Protein AF-A0A2K2CT70-F1 (afdb_monomer)

Solvent-accessible surface area (backbone atoms only — not comparable to full-atom values): 5312 Å² total; per-residue (Å²): 132,60,72,69,58,54,53,53,51,52,53,58,76,45,68,84,56,53,75,66,58,49,52,54,49,51,54,51,47,52,53,50,52,53,50,60,62,48,49,61,55,50,52,52,49,52,55,50,51,52,51,45,47,48,54,42,54,57,55,69,70,54,87,62,87,86,53,52,70,74,53,45,57,49,49,52,53,51,50,52,52,39,46,42,75,62,66,57,80,84,121

pLDDT: mean 86.52, std 9.71, range [41.41, 97.0]

Sequence (91 aa):
MDERMEDLVVAELLRGATPEQRRQMEAQRDECRARQKELPLQVARDRAQMRSLKKYTDLIGVDVSGYTDAQKDQYERQLERLSREVFGKDR

Nearest PDB structures (foldseek):
  6o0i-assembly1_A  TM=5.295E-01  e=5.857E+00  synthetic construct

Organism: Brachypodium distachyon (NCBI:txid15368)

Foldseek 3Di:
DPVVVVVVVLVVVCVPPDPVVVVVVVVVVVVVVVVVVVVVVVVVVVVVLVVLVVVLVVLVPDDCVPPDPVRVVVSVVVNVVSCCVNPVPPD

Mean predicted aligned error: 8.99 Å

Radius of gyration: 25.25 Å; Cα contacts (8 Å, |Δi|>4): 19; chains: 1; bounding box: 48×32×69 Å

Secondary structure (DSSP, 8-state):
--HHHHHHHHHHHTTT--HHHHHHHHHHHHHHHHHHHHHHHHHHHHHHHHHHHHHHHHHHTS--TT--HHHHHHHHHHHHHHHHHHHTT--

Structure (mmCIF, N/CA/C/O backbone):
data_AF-A0A2K2CT70-F1
#
_entry.id   AF-A0A2K2CT70-F1
#
loop_
_atom_site.group_PDB
_atom_site.id
_atom_site.type_symbol
_atom_site.label_atom_id
_atom_site.label_alt_id
_atom_site.label_comp_id
_atom_site.label_asym_id
_atom_site.label_entity_id
_atom_site.label_seq_id
_atom_site.pdbx_PDB_ins_code
_atom_site.Cartn_x
_atom_site.Cartn_y
_atom_site.Cartn_z
_atom_site.occupancy
_atom_site.B_iso_or_equiv
_atom_site.auth_seq_id
_atom_site.auth_comp_id
_atom_site.auth_asym_id
_atom_site.auth_atom_id
_atom_site.pdbx_PDB_model_num
ATOM 1 N N . MET A 1 1 ? 9.839 -15.918 -19.317 1.00 55.22 1 MET A N 1
ATOM 2 C CA . MET A 1 1 ? 10.773 -16.084 -20.445 1.00 55.22 1 MET A CA 1
ATOM 3 C C . MET A 1 1 ? 12.170 -16.116 -19.865 1.00 55.22 1 MET A C 1
ATOM 5 O O . MET A 1 1 ? 12.423 -15.369 -18.931 1.00 55.22 1 MET A O 1
ATOM 9 N N . ASP A 1 2 ? 13.014 -17.030 -20.326 1.00 71.56 2 ASP A N 1
ATOM 10 C CA . ASP A 1 2 ? 14.418 -17.094 -19.909 1.00 71.56 2 ASP A CA 1
ATOM 11 C C . ASP A 1 2 ? 15.160 -15.921 -20.574 1.00 71.56 2 ASP A C 1
ATOM 13 O O . ASP A 1 2 ? 15.009 -15.740 -21.783 1.00 71.56 2 ASP A O 1
ATOM 17 N N . GLU A 1 3 ? 15.917 -15.106 -19.826 1.00 67.25 3 GLU A N 1
ATOM 18 C CA . GLU A 1 3 ? 16.622 -13.926 -20.374 1.00 67.25 3 GLU A CA 1
ATOM 19 C C . GLU A 1 3 ? 17.501 -14.305 -21.578 1.00 67.25 3 GLU A C 1
ATOM 21 O O . GLU A 1 3 ? 17.636 -13.541 -22.531 1.00 67.25 3 GLU A O 1
ATOM 26 N N . ARG A 1 4 ? 18.021 -15.538 -21.584 1.00 75.31 4 ARG A N 1
ATOM 27 C CA . ARG A 1 4 ? 18.804 -16.095 -22.692 1.00 75.31 4 ARG A CA 1
ATOM 28 C C . ARG A 1 4 ? 18.002 -16.255 -23.984 1.00 75.31 4 ARG A C 1
ATOM 30 O O . ARG A 1 4 ? 18.563 -16.101 -25.064 1.00 75.31 4 ARG A O 1
ATOM 37 N N . MET A 1 5 ? 16.709 -16.571 -23.900 1.00 76.06 5 MET A N 1
ATOM 38 C CA . MET A 1 5 ? 15.845 -16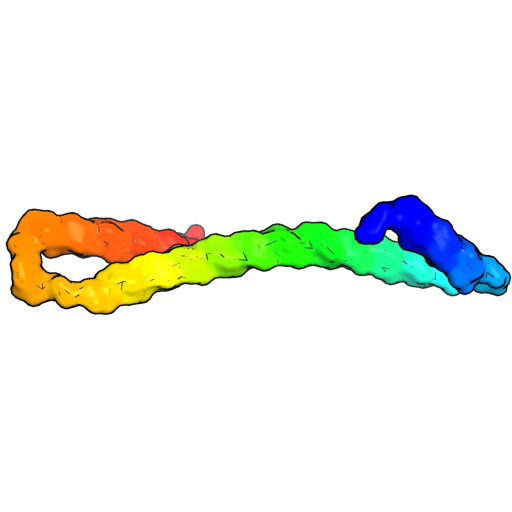.670 -25.081 1.00 76.06 5 MET A CA 1
ATOM 39 C C . MET A 1 5 ? 15.538 -15.292 -25.667 1.00 76.06 5 MET A C 1
ATOM 41 O O . MET A 1 5 ? 15.567 -15.142 -26.885 1.00 76.06 5 MET A O 1
ATOM 45 N N . GLU A 1 6 ? 15.294 -14.282 -24.828 1.00 76.31 6 GLU A N 1
ATOM 46 C CA . GLU A 1 6 ? 15.124 -12.903 -25.304 1.00 76.31 6 GLU A CA 1
ATOM 47 C C . GLU A 1 6 ? 16.395 -12.386 -25.982 1.00 76.31 6 GLU A C 1
ATOM 49 O O . GLU A 1 6 ? 16.309 -11.805 -27.060 1.00 76.31 6 GLU A O 1
ATOM 54 N N . ASP A 1 7 ? 17.572 -12.665 -25.416 1.00 81.56 7 ASP A N 1
ATOM 55 C CA . ASP A 1 7 ? 18.860 -12.274 -26.000 1.00 81.56 7 ASP A CA 1
ATOM 56 C C . ASP A 1 7 ? 19.084 -12.878 -27.389 1.00 81.56 7 ASP A C 1
ATOM 58 O O . ASP A 1 7 ? 19.516 -12.181 -28.308 1.00 81.56 7 ASP A O 1
ATOM 62 N N . LEU A 1 8 ? 18.745 -14.157 -27.563 1.00 82.00 8 LEU A N 1
ATOM 63 C CA . LEU A 1 8 ? 18.865 -14.847 -28.847 1.00 82.00 8 LEU A CA 1
ATOM 64 C C . LEU A 1 8 ? 17.885 -14.299 -29.893 1.00 82.00 8 LEU A C 1
ATOM 66 O O . LEU A 1 8 ? 18.274 -14.088 -31.040 1.00 82.00 8 LEU A O 1
ATOM 70 N N . VAL A 1 9 ? 16.636 -14.023 -29.507 1.00 82.00 9 VAL A N 1
ATOM 71 C CA . VAL A 1 9 ? 15.628 -13.438 -30.409 1.00 82.00 9 VAL A CA 1
ATOM 72 C C . VAL A 1 9 ? 16.030 -12.024 -30.835 1.00 82.00 9 VAL A C 1
ATOM 74 O O . VAL A 1 9 ? 15.959 -11.686 -32.013 1.00 82.00 9 VAL A O 1
ATOM 77 N N . VAL A 1 10 ? 16.506 -11.210 -29.894 1.00 80.56 10 VAL A N 1
ATOM 78 C CA . VAL A 1 10 ? 17.025 -9.854 -30.131 1.00 80.56 10 VAL A CA 1
ATOM 79 C C . VAL A 1 10 ? 18.227 -9.883 -31.078 1.00 80.56 10 VAL A C 1
ATOM 81 O O . VAL A 1 10 ? 18.284 -9.089 -32.018 1.00 80.56 10 VAL A O 1
ATOM 84 N N . ALA A 1 11 ? 19.168 -10.807 -30.870 1.00 82.69 11 ALA A N 1
ATOM 85 C CA . ALA A 1 11 ? 20.340 -10.955 -31.729 1.00 82.69 11 ALA A CA 1
ATOM 86 C C . ALA A 1 11 ? 19.963 -11.344 -33.168 1.00 82.69 11 ALA A C 1
ATOM 88 O O . ALA A 1 11 ? 20.531 -10.798 -34.117 1.00 82.69 11 ALA A O 1
ATOM 89 N N . GLU A 1 12 ? 18.981 -12.235 -33.333 1.00 84.69 12 GLU A N 1
ATOM 90 C CA . GLU A 1 12 ? 18.497 -12.653 -34.651 1.00 84.69 12 GLU A CA 1
ATOM 91 C C . GLU A 1 12 ? 17.713 -11.532 -35.356 1.00 84.69 12 GLU A C 1
ATOM 93 O O . GLU A 1 12 ? 17.900 -11.308 -36.550 1.00 84.69 12 GLU A O 1
ATOM 98 N N . LEU A 1 13 ? 16.914 -10.745 -34.623 1.00 82.06 13 LEU A N 1
ATOM 99 C CA . LEU A 1 13 ? 16.208 -9.570 -35.161 1.00 82.06 13 LEU A CA 1
ATOM 100 C C . LEU A 1 13 ? 17.159 -8.451 -35.620 1.00 82.06 13 LEU A C 1
ATOM 102 O O . LEU A 1 13 ? 16.824 -7.681 -36.517 1.00 82.06 13 LEU A O 1
ATOM 106 N N . LEU A 1 14 ? 18.355 -8.363 -35.032 1.00 84.19 14 LEU A N 1
ATOM 107 C CA . LEU A 1 14 ? 19.395 -7.395 -35.401 1.00 84.19 14 LEU A CA 1
ATOM 108 C C . LEU A 1 14 ? 20.401 -7.943 -36.426 1.00 84.19 14 LEU A C 1
ATOM 110 O O . LEU A 1 14 ? 21.439 -7.313 -36.698 1.00 84.19 14 LEU A O 1
ATOM 114 N N . ARG A 1 15 ? 20.133 -9.116 -37.010 1.00 82.44 15 ARG A N 1
ATOM 115 C CA . ARG A 1 15 ? 20.986 -9.749 -38.018 1.00 82.44 15 ARG A CA 1
ATOM 116 C C . ARG A 1 15 ? 20.914 -8.962 -39.332 1.00 82.44 15 ARG A C 1
ATOM 118 O O . ARG A 1 15 ? 20.040 -9.171 -40.159 1.00 82.44 15 ARG A O 1
ATOM 125 N N . GLY A 1 16 ? 21.844 -8.020 -39.497 1.00 84.69 16 GLY A N 1
ATOM 126 C CA . GLY A 1 16 ? 21.894 -7.078 -40.624 1.00 84.69 16 GLY A CA 1
ATOM 127 C C . GLY A 1 16 ? 21.626 -5.616 -40.247 1.00 84.69 16 GLY A C 1
ATOM 128 O O . GLY A 1 16 ? 21.772 -4.742 -41.094 1.00 84.69 16 GLY A O 1
ATOM 129 N N . ALA A 1 17 ? 21.289 -5.332 -38.985 1.00 84.38 17 ALA A N 1
ATOM 130 C CA . ALA A 1 17 ? 21.118 -3.967 -38.492 1.00 84.38 17 ALA A CA 1
ATOM 131 C C . ALA A 1 17 ? 22.454 -3.209 -38.436 1.00 84.38 17 ALA A C 1
ATOM 133 O O . ALA A 1 17 ? 23.496 -3.789 -38.100 1.00 84.38 17 ALA A O 1
ATOM 134 N N . THR A 1 18 ? 22.414 -1.905 -38.713 1.00 88.25 18 THR A N 1
ATOM 135 C CA . THR A 1 18 ? 23.593 -1.037 -38.625 1.00 88.25 18 THR A CA 1
ATOM 136 C C . THR A 1 18 ? 24.071 -0.902 -37.171 1.00 88.25 18 THR A C 1
ATOM 138 O O . THR A 1 18 ? 23.290 -1.095 -36.233 1.00 88.25 18 THR A O 1
ATOM 141 N N . PRO A 1 19 ? 25.347 -0.548 -36.931 1.00 85.25 19 PRO A N 1
ATOM 142 C CA . PRO A 1 19 ? 25.867 -0.369 -35.574 1.00 85.25 19 PRO A CA 1
ATOM 143 C C . PRO A 1 19 ? 25.074 0.644 -34.733 1.00 85.25 19 PRO A C 1
ATOM 145 O O . PRO A 1 19 ? 24.927 0.459 -33.528 1.00 85.25 19 PRO A O 1
ATOM 148 N N . GLU A 1 20 ? 24.531 1.691 -35.356 1.00 85.25 20 GLU A N 1
ATOM 149 C CA . GLU A 1 20 ? 23.700 2.693 -34.678 1.00 85.25 20 GLU A CA 1
ATOM 150 C C . GLU A 1 20 ? 22.347 2.121 -34.241 1.00 85.25 20 GLU A C 1
ATOM 152 O O . GLU A 1 20 ? 21.935 2.332 -33.103 1.00 85.25 20 GLU A O 1
ATOM 157 N N . GLN A 1 21 ? 21.701 1.323 -35.098 1.00 84.44 21 GLN A N 1
ATOM 158 C CA . GLN A 1 21 ? 20.445 0.641 -34.769 1.00 84.44 21 GLN A CA 1
ATOM 159 C C . GLN A 1 21 ? 20.625 -0.349 -33.612 1.00 84.44 21 GLN A C 1
ATOM 161 O O . GLN A 1 21 ? 19.764 -0.449 -32.739 1.00 84.44 21 GLN A O 1
ATOM 166 N N . ARG A 1 22 ? 21.772 -1.042 -33.562 1.00 84.00 22 ARG A N 1
ATOM 167 C CA . ARG A 1 22 ? 22.119 -1.938 -32.448 1.00 84.00 22 ARG A CA 1
ATOM 168 C C . ARG A 1 22 ? 22.267 -1.175 -31.132 1.00 84.00 22 ARG A C 1
ATOM 170 O O . ARG A 1 22 ? 21.640 -1.554 -30.150 1.00 84.00 22 ARG A O 1
ATOM 177 N N . ARG A 1 23 ? 23.014 -0.063 -31.132 1.00 84.81 23 ARG A N 1
ATOM 178 C CA . ARG A 1 23 ? 23.191 0.788 -29.940 1.00 84.81 23 ARG A CA 1
ATOM 179 C C . ARG A 1 23 ? 21.873 1.374 -29.443 1.00 84.81 23 ARG A C 1
ATOM 181 O O . ARG A 1 23 ? 21.636 1.419 -28.241 1.00 84.81 23 ARG A O 1
ATOM 188 N N . GLN A 1 24 ? 21.010 1.816 -30.357 1.00 86.44 24 GLN A N 1
ATOM 189 C CA . GLN A 1 24 ? 19.700 2.351 -29.992 1.00 86.44 24 GLN A CA 1
ATOM 190 C C . GLN A 1 24 ? 18.821 1.281 -29.336 1.00 86.44 24 GLN A C 1
ATOM 192 O O . GLN A 1 24 ? 18.136 1.565 -28.355 1.00 86.44 24 GLN A O 1
ATOM 197 N N . MET A 1 25 ? 18.855 0.051 -29.851 1.00 84.81 25 MET A N 1
ATOM 198 C CA . MET A 1 25 ? 18.053 -1.042 -29.314 1.00 84.81 25 MET A CA 1
ATOM 199 C C . MET A 1 25 ? 18.590 -1.560 -27.971 1.00 84.81 25 MET A C 1
ATOM 201 O O . MET A 1 25 ? 17.794 -1.819 -27.072 1.00 84.81 25 MET A O 1
ATOM 205 N N . GLU A 1 26 ? 19.912 -1.612 -27.777 1.00 84.94 26 GLU A N 1
ATOM 206 C CA . GLU A 1 26 ? 20.522 -1.872 -26.462 1.00 84.94 26 GLU A CA 1
ATOM 207 C C . GLU A 1 26 ? 20.110 -0.815 -25.429 1.00 84.94 26 GLU A C 1
ATOM 209 O O . GLU 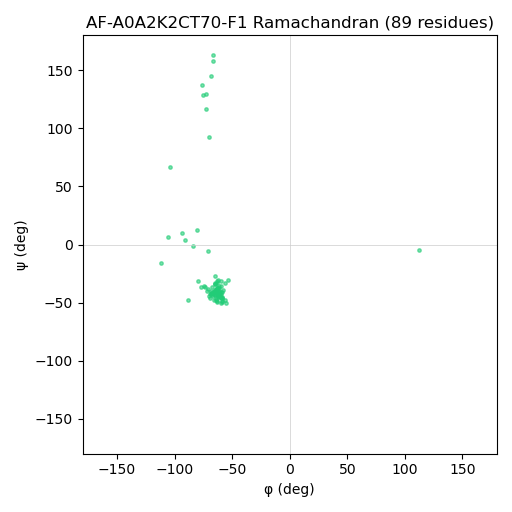A 1 26 ? 19.648 -1.172 -24.347 1.00 84.94 26 GLU A O 1
ATOM 214 N N . ALA A 1 27 ? 20.165 0.473 -2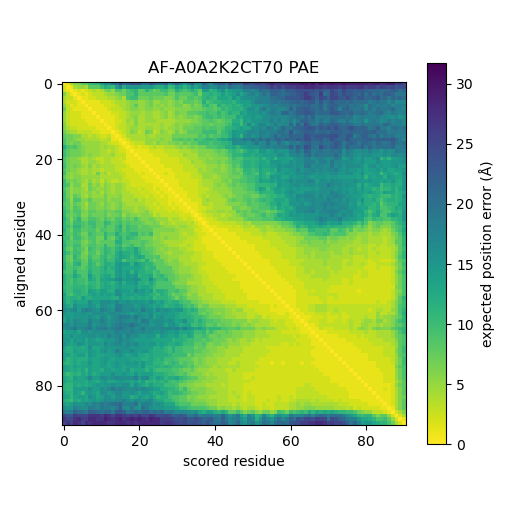5.785 1.00 84.69 27 ALA A N 1
ATOM 215 C CA . ALA A 1 27 ? 19.751 1.555 -24.891 1.00 84.69 27 ALA A CA 1
ATOM 216 C C . ALA A 1 27 ? 18.267 1.452 -24.487 1.00 84.69 27 ALA A C 1
ATOM 218 O O . ALA A 1 27 ? 17.931 1.591 -23.311 1.00 84.69 27 ALA A O 1
ATOM 219 N N . GLN A 1 28 ? 17.378 1.149 -25.440 1.00 84.56 28 GLN A N 1
ATOM 220 C CA . GLN A 1 28 ? 15.957 0.912 -25.152 1.00 84.56 28 GLN A CA 1
ATOM 221 C C . GLN A 1 28 ? 15.750 -0.309 -24.256 1.00 84.56 28 GLN A C 1
ATOM 223 O O . GLN A 1 28 ? 14.893 -0.304 -23.372 1.00 84.56 28 GLN A O 1
ATOM 228 N N . ARG A 1 29 ? 16.538 -1.365 -24.464 1.00 83.88 29 ARG A N 1
ATOM 229 C CA . ARG A 1 29 ? 16.444 -2.597 -23.685 1.00 83.88 29 ARG A CA 1
ATOM 230 C C . ARG A 1 29 ? 16.890 -2.394 -22.243 1.00 83.88 29 ARG A C 1
ATOM 232 O O . ARG A 1 29 ? 1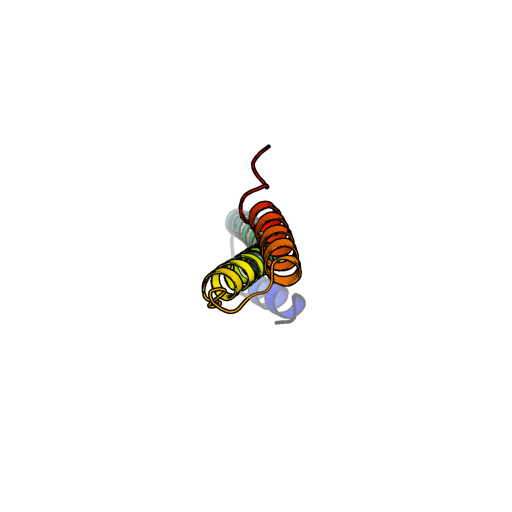6.226 -2.897 -21.337 1.00 83.88 29 ARG A O 1
ATOM 239 N N . ASP A 1 30 ? 17.964 -1.645 -22.026 1.00 83.75 30 ASP A N 1
ATOM 240 C CA . ASP A 1 30 ? 18.439 -1.296 -20.687 1.00 83.75 30 ASP A CA 1
ATOM 241 C C . ASP A 1 30 ? 17.424 -0.420 -19.948 1.00 83.75 30 ASP A C 1
ATOM 243 O O . ASP A 1 30 ? 17.116 -0.678 -18.781 1.00 83.75 30 ASP A O 1
ATOM 247 N N . GLU A 1 31 ? 16.809 0.540 -20.643 1.00 84.50 31 GLU A N 1
ATOM 248 C CA . GLU A 1 31 ? 15.723 1.349 -20.088 1.00 84.50 31 GLU A CA 1
ATOM 249 C C . GLU A 1 31 ? 14.497 0.489 -19.726 1.00 84.50 31 GLU A C 1
ATOM 251 O O . GLU A 1 31 ? 13.941 0.607 -18.629 1.00 84.50 31 GLU A O 1
ATOM 256 N N . CYS A 1 32 ? 14.100 -0.438 -20.602 1.00 83.44 32 CYS A N 1
ATOM 257 C CA . CYS A 1 32 ? 13.025 -1.388 -20.325 1.00 83.44 32 CYS A CA 1
ATOM 258 C C . CYS A 1 32 ? 13.350 -2.301 -19.135 1.00 83.44 32 CYS A C 1
ATOM 260 O O . CYS A 1 32 ? 12.480 -2.512 -18.289 1.00 83.44 32 CYS A O 1
ATOM 262 N N . ARG A 1 33 ? 14.582 -2.816 -19.025 1.00 82.31 33 ARG A N 1
ATOM 263 C CA . ARG A 1 33 ? 15.013 -3.655 -17.892 1.00 82.31 33 ARG A CA 1
ATOM 264 C C . ARG A 1 33 ? 15.014 -2.878 -16.579 1.00 82.31 33 ARG A C 1
ATOM 266 O O . ARG A 1 33 ? 14.606 -3.430 -15.556 1.00 82.31 33 ARG A O 1
ATOM 273 N N . ALA A 1 34 ? 15.435 -1.614 -16.590 1.00 80.31 34 ALA A N 1
ATOM 274 C CA . ALA A 1 34 ? 15.369 -0.753 -15.412 1.00 80.31 34 ALA A CA 1
ATOM 275 C C . ALA A 1 34 ? 13.914 -0.593 -14.936 1.00 80.31 34 ALA A C 1
ATOM 277 O O . ALA A 1 34 ? 13.594 -0.924 -13.792 1.00 80.31 34 ALA A O 1
ATOM 278 N N . ARG A 1 35 ? 13.000 -0.238 -15.849 1.00 78.06 35 ARG A N 1
ATOM 279 C CA . ARG A 1 35 ? 11.564 -0.095 -15.544 1.00 78.06 35 ARG A CA 1
ATOM 280 C C . ARG A 1 35 ? 10.913 -1.410 -15.099 1.00 78.06 35 ARG A C 1
ATOM 282 O O . ARG A 1 35 ? 10.087 -1.414 -14.187 1.00 78.06 35 ARG A O 1
ATOM 289 N N . GLN A 1 36 ? 11.298 -2.541 -15.695 1.00 81.44 36 GLN A N 1
ATOM 290 C CA . GLN A 1 36 ? 10.802 -3.868 -15.307 1.00 81.44 36 GLN A CA 1
ATOM 291 C C . GLN A 1 36 ? 11.165 -4.248 -13.868 1.00 81.44 36 GLN A C 1
ATOM 293 O O . GLN A 1 36 ? 10.407 -4.979 -13.237 1.00 81.44 36 GLN A O 1
ATOM 298 N N . LYS A 1 37 ? 12.292 -3.767 -13.333 1.00 79.00 37 LYS A N 1
ATOM 299 C CA . LYS A 1 37 ? 12.687 -4.027 -11.938 1.00 79.00 37 LYS A CA 1
ATOM 300 C C . LYS A 1 37 ? 11.964 -3.121 -10.944 1.00 79.00 37 LYS A C 1
ATOM 302 O O . LYS A 1 37 ? 11.685 -3.539 -9.822 1.00 79.00 37 LYS A O 1
ATOM 307 N N . GLU A 1 38 ? 11.632 -1.902 -11.352 1.00 83.75 38 GLU A N 1
ATOM 308 C CA . GLU A 1 38 ? 10.939 -0.927 -10.506 1.00 83.75 38 GLU A CA 1
ATOM 309 C C . GLU A 1 38 ? 9.442 -1.227 -10.366 1.00 83.75 38 GLU A C 1
ATOM 311 O O . GLU A 1 38 ? 8.881 -1.082 -9.278 1.00 83.75 38 GLU A O 1
ATOM 316 N N . LEU A 1 39 ? 8.803 -1.722 -11.430 1.00 86.44 39 LEU A N 1
ATOM 317 C CA . LEU A 1 39 ? 7.371 -2.033 -11.454 1.00 86.44 39 LEU A CA 1
ATOM 318 C C . LEU A 1 39 ? 6.927 -3.003 -10.337 1.00 86.44 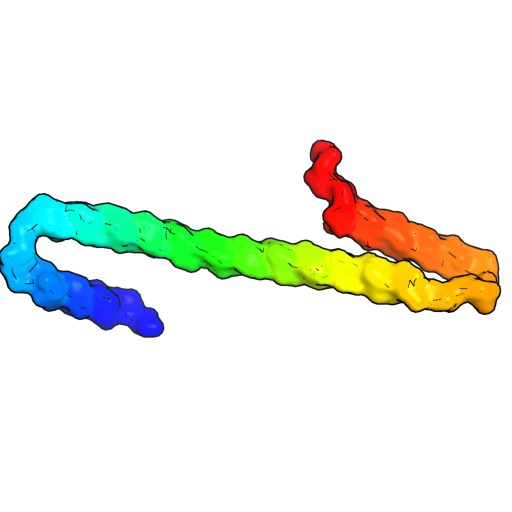39 LEU A C 1
ATOM 320 O O . LEU A 1 39 ? 5.985 -2.671 -9.618 1.00 86.44 39 LEU A O 1
ATOM 324 N N . PRO A 1 40 ? 7.576 -4.163 -10.106 1.00 87.88 40 PRO A N 1
ATOM 325 C CA . PRO A 1 40 ? 7.210 -5.066 -9.015 1.00 87.88 40 PRO A CA 1
ATOM 326 C C . PRO A 1 40 ? 7.359 -4.434 -7.631 1.00 87.88 40 PRO A C 1
ATOM 328 O O . PRO A 1 40 ? 6.532 -4.682 -6.754 1.00 87.88 40 PRO A O 1
ATOM 331 N N . LEU A 1 41 ? 8.395 -3.612 -7.432 1.00 88.00 41 LEU A N 1
ATOM 332 C CA . LEU A 1 41 ? 8.619 -2.906 -6.172 1.00 88.00 41 LEU A CA 1
ATOM 333 C C . LEU A 1 41 ? 7.523 -1.866 -5.933 1.00 88.00 41 LEU A C 1
ATOM 335 O O . LEU A 1 41 ? 6.992 -1.788 -4.824 1.00 88.00 41 LEU A O 1
ATOM 339 N N . GLN A 1 42 ? 7.144 -1.118 -6.970 1.00 88.75 42 GLN A N 1
ATOM 340 C CA . GLN A 1 42 ? 6.045 -0.162 -6.904 1.00 88.75 42 GLN A CA 1
ATOM 341 C C . GLN A 1 42 ? 4.716 -0.871 -6.623 1.00 88.75 42 GLN A C 1
ATOM 343 O O . GLN A 1 42 ? 4.044 -0.547 -5.650 1.00 88.75 42 GLN A O 1
ATOM 348 N N . VAL A 1 43 ? 4.395 -1.930 -7.370 1.00 92.31 43 VAL A N 1
ATOM 349 C CA . VAL A 1 43 ? 3.184 -2.737 -7.151 1.00 92.31 43 VAL A CA 1
ATOM 350 C C . VAL A 1 43 ? 3.148 -3.324 -5.736 1.00 92.31 43 VAL A C 1
ATOM 352 O O . VAL A 1 43 ? 2.088 -3.376 -5.110 1.00 92.31 43 VAL A O 1
ATOM 355 N N . ALA A 1 44 ? 4.285 -3.771 -5.198 1.00 92.12 44 ALA A N 1
ATOM 356 C CA . ALA A 1 44 ? 4.362 -4.266 -3.827 1.00 92.12 44 ALA A CA 1
ATOM 357 C C . ALA A 1 44 ? 4.077 -3.159 -2.798 1.00 92.12 44 ALA A C 1
ATOM 359 O O . ALA A 1 44 ? 3.341 -3.407 -1.837 1.00 92.12 44 ALA A O 1
ATOM 360 N N . ARG A 1 45 ? 4.611 -1.948 -3.013 1.00 89.75 45 ARG A N 1
ATOM 361 C CA . ARG A 1 45 ? 4.343 -0.764 -2.179 1.00 89.75 45 ARG A CA 1
ATOM 362 C C . ARG A 1 45 ? 2.869 -0.367 -2.233 1.00 89.75 45 ARG A C 1
ATOM 364 O O . ARG A 1 45 ? 2.251 -0.256 -1.175 1.00 89.75 45 ARG A O 1
ATOM 371 N N . ASP A 1 46 ? 2.291 -0.277 -3.425 1.00 90.62 46 ASP A N 1
ATOM 372 C CA . ASP A 1 46 ? 0.886 0.091 -3.627 1.00 90.62 46 ASP A CA 1
ATOM 373 C C . ASP A 1 46 ? -0.048 -0.935 -2.967 1.00 90.62 46 ASP A C 1
ATOM 375 O O . ASP A 1 46 ? -0.972 -0.587 -2.232 1.00 90.62 46 ASP A O 1
ATOM 379 N N . ARG A 1 47 ? 0.238 -2.236 -3.128 1.00 93.69 47 ARG A N 1
ATOM 380 C CA . ARG A 1 47 ? -0.513 -3.310 -2.452 1.00 93.69 47 ARG A CA 1
ATOM 381 C C . ARG A 1 47 ? -0.383 -3.259 -0.933 1.00 93.69 47 ARG A C 1
ATOM 383 O O . ARG A 1 47 ? -1.300 -3.688 -0.232 1.00 93.69 47 ARG A O 1
ATOM 390 N N . ALA A 1 48 ? 0.760 -2.834 -0.402 1.00 90.69 48 ALA A N 1
ATOM 391 C CA . ALA A 1 48 ? 0.927 -2.654 1.036 1.00 90.69 48 ALA A CA 1
ATOM 392 C C . ALA A 1 48 ? 0.090 -1.467 1.532 1.00 90.69 48 ALA A C 1
ATOM 394 O O . ALA A 1 48 ? -0.664 -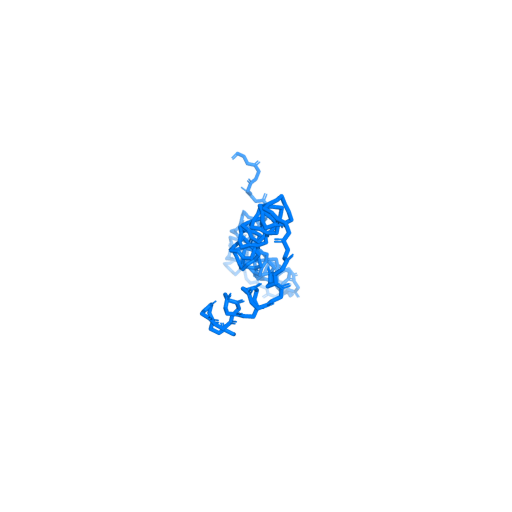1.626 2.490 1.00 90.69 48 ALA A O 1
ATOM 395 N N . GLN A 1 49 ? 0.138 -0.330 0.831 1.00 90.25 49 GLN A N 1
ATOM 396 C CA . GLN A 1 49 ? -0.681 0.846 1.139 1.00 90.25 49 GLN A CA 1
ATOM 397 C C . GLN A 1 49 ? -2.177 0.530 1.082 1.00 90.25 49 GLN A C 1
ATOM 399 O O . GLN A 1 49 ? -2.909 0.837 2.021 1.00 90.25 49 GLN A O 1
ATOM 404 N N . MET A 1 50 ? -2.628 -0.167 0.039 1.00 93.56 50 MET A N 1
ATOM 405 C CA . MET A 1 50 ? -4.035 -0.528 -0.112 1.00 93.56 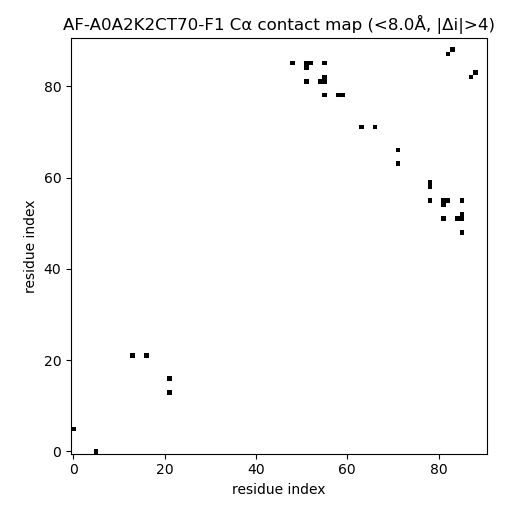50 MET A CA 1
ATOM 406 C C . MET A 1 50 ? -4.513 -1.496 0.978 1.00 93.56 50 MET A C 1
ATOM 408 O O . MET A 1 50 ? -5.651 -1.405 1.433 1.00 93.56 50 MET A O 1
ATOM 412 N N . ARG A 1 51 ? -3.637 -2.388 1.462 1.00 92.62 51 ARG A N 1
ATOM 413 C CA . ARG A 1 51 ? -3.934 -3.247 2.619 1.00 92.62 51 ARG A CA 1
ATOM 414 C C . ARG A 1 51 ? -4.082 -2.452 3.913 1.00 92.62 51 ARG A C 1
ATOM 416 O O . ARG A 1 51 ? -4.973 -2.769 4.697 1.00 92.62 51 ARG A O 1
ATOM 423 N N . SER A 1 52 ? -3.244 -1.444 4.143 1.00 91.25 52 SER A N 1
ATOM 424 C CA . SER A 1 52 ? -3.376 -0.562 5.310 1.00 91.25 52 SER A CA 1
ATOM 425 C C . SER A 1 52 ? -4.651 0.279 5.242 1.00 91.25 52 SER A C 1
ATOM 427 O O . SER A 1 52 ? -5.396 0.317 6.219 1.00 91.25 52 SER A O 1
ATOM 429 N N . LEU A 1 53 ? -4.960 0.856 4.075 1.00 93.25 53 LEU A N 1
ATOM 430 C CA . LEU A 1 53 ? -6.215 1.576 3.832 1.00 93.25 53 LEU A CA 1
ATOM 431 C C . LEU A 1 53 ? -7.429 0.693 4.108 1.00 93.25 53 LEU A C 1
ATOM 433 O O . LEU A 1 53 ? -8.316 1.097 4.852 1.00 93.25 53 LEU A O 1
ATOM 437 N N . LYS A 1 54 ? -7.430 -0.538 3.584 1.00 95.06 54 LYS A N 1
ATOM 438 C CA . LYS A 1 54 ? -8.518 -1.487 3.818 1.00 95.06 54 LYS A CA 1
ATOM 439 C C . LYS A 1 54 ? -8.724 -1.777 5.307 1.00 95.06 54 LYS A C 1
ATOM 441 O O . LYS A 1 54 ? -9.853 -1.742 5.775 1.00 95.06 54 LYS A O 1
ATOM 446 N N . LYS A 1 55 ? -7.653 -2.026 6.067 1.00 94.88 55 LYS A N 1
ATOM 447 C CA . LYS A 1 55 ? -7.756 -2.250 7.521 1.00 94.88 55 LYS A CA 1
ATOM 448 C C . LYS A 1 55 ? -8.363 -1.051 8.247 1.00 94.88 55 LYS A C 1
ATOM 450 O O . LYS A 1 55 ? -9.162 -1.239 9.156 1.00 94.88 55 LYS A O 1
ATOM 455 N N . TYR A 1 56 ? -7.977 0.162 7.857 1.00 93.94 56 TYR A N 1
ATOM 456 C CA . TYR A 1 56 ? -8.509 1.393 8.435 1.00 93.94 56 TYR A CA 1
ATOM 457 C C . TYR A 1 56 ? -10.000 1.573 8.122 1.00 93.94 56 TYR A C 1
ATOM 459 O O . TYR A 1 56 ? -10.791 1.807 9.032 1.00 93.94 56 TYR A O 1
ATOM 467 N N . THR A 1 57 ? -10.403 1.395 6.861 1.00 94.12 57 THR A N 1
ATOM 468 C CA . THR A 1 57 ? -11.816 1.498 6.464 1.00 94.12 57 THR A CA 1
ATOM 469 C C . THR A 1 57 ? -12.673 0.406 7.093 1.00 94.12 57 THR A C 1
ATOM 471 O O . THR A 1 57 ? -13.783 0.689 7.532 1.00 94.12 57 THR A O 1
ATOM 474 N N . ASP A 1 58 ? -12.153 -0.824 7.177 1.00 95.38 58 ASP A N 1
ATOM 475 C CA . ASP A 1 58 ? -12.848 -1.942 7.818 1.00 95.38 58 ASP A CA 1
ATOM 476 C C . ASP A 1 58 ? -13.066 -1.648 9.317 1.00 95.38 58 ASP A C 1
ATOM 478 O O . ASP A 1 58 ? -14.134 -1.949 9.842 1.00 95.38 58 ASP A O 1
ATOM 482 N N . LEU A 1 59 ? -12.098 -1.009 9.993 1.00 93.62 59 LEU A N 1
ATOM 483 C CA . LEU A 1 59 ? -12.229 -0.617 11.400 1.00 93.62 59 LEU A CA 1
ATOM 484 C C . LEU A 1 59 ? -13.272 0.493 11.606 1.00 93.62 59 LEU A C 1
ATOM 486 O O . LEU A 1 59 ? -14.073 0.390 12.526 1.00 93.62 59 LEU A O 1
ATOM 490 N N . ILE A 1 60 ? -13.302 1.519 10.749 1.00 93.25 60 ILE A N 1
ATOM 491 C CA . ILE A 1 60 ? -14.302 2.606 10.833 1.00 93.25 60 ILE A CA 1
ATOM 492 C C . ILE A 1 60 ? -15.727 2.094 10.617 1.00 93.25 60 ILE A C 1
ATOM 494 O O . ILE A 1 60 ? -16.671 2.646 11.174 1.00 93.25 60 ILE A O 1
ATOM 498 N N . GLY A 1 61 ? -15.894 1.048 9.806 1.00 91.38 61 GLY A N 1
ATOM 499 C CA . GLY A 1 61 ? -17.199 0.441 9.550 1.00 91.38 61 GLY A CA 1
ATOM 500 C C . GLY A 1 61 ? -17.782 -0.339 10.733 1.00 91.38 61 GLY A C 1
ATOM 501 O O . 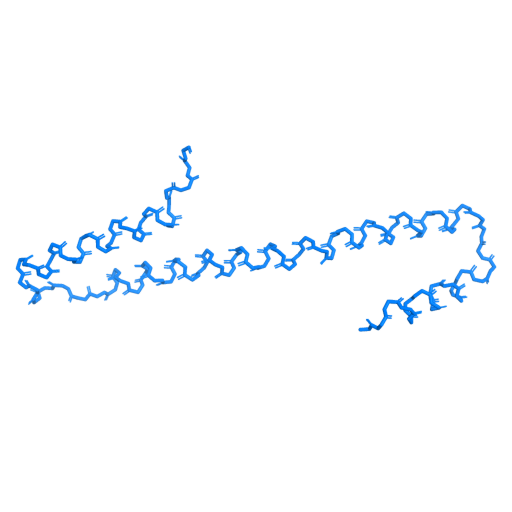GLY A 1 61 ? -18.912 -0.813 10.634 1.00 91.38 61 GLY A O 1
ATOM 502 N N . VAL A 1 62 ? -17.036 -0.508 11.828 1.00 93.81 62 VAL A N 1
ATOM 503 C CA . VAL A 1 62 ? -17.504 -1.224 13.018 1.00 93.81 62 VAL A CA 1
ATOM 504 C C . VAL A 1 62 ? -18.481 -0.357 13.810 1.00 93.81 62 VAL A C 1
ATOM 506 O O . VAL A 1 62 ? -18.171 0.774 14.177 1.00 93.81 62 VAL A O 1
ATOM 509 N N . ASP A 1 63 ? -19.651 -0.910 14.131 1.00 93.81 63 ASP A N 1
ATOM 510 C CA . ASP A 1 63 ? -20.571 -0.289 15.084 1.00 93.81 63 ASP A CA 1
ATOM 511 C C . ASP A 1 63 ? -20.028 -0.425 16.516 1.00 93.81 63 ASP A C 1
ATOM 513 O O . ASP A 1 63 ? -19.871 -1.528 17.043 1.00 93.81 63 ASP A O 1
ATOM 517 N N . VAL A 1 64 ? -19.742 0.716 17.142 1.00 92.75 64 VAL A N 1
ATOM 518 C CA . VAL A 1 64 ? -19.177 0.818 18.497 1.00 92.75 64 VAL A CA 1
ATOM 519 C C . VAL A 1 64 ? -20.205 1.261 19.543 1.00 92.75 64 VAL A C 1
ATOM 521 O O . VAL A 1 64 ? -19.849 1.509 20.697 1.00 92.75 64 VAL A O 1
ATOM 524 N N . SER A 1 65 ? -21.486 1.366 19.174 1.00 92.44 65 SER A N 1
ATOM 525 C CA . SER A 1 65 ? -22.554 1.837 20.067 1.00 92.44 65 SER A CA 1
ATOM 526 C C . SER A 1 65 ? -22.713 0.976 21.329 1.00 92.44 65 SER A C 1
ATOM 528 O O . SER A 1 65 ? -23.017 1.502 22.399 1.00 92.44 65 SER A O 1
ATOM 530 N N . GLY A 1 66 ? -22.435 -0.328 21.231 1.00 94.94 66 GLY A N 1
ATOM 531 C CA . GLY A 1 66 ? -22.491 -1.281 22.344 1.00 94.94 66 GLY A CA 1
ATOM 532 C C . GLY A 1 66 ? -21.182 -1.469 23.119 1.00 94.94 66 GLY A C 1
ATOM 533 O O . GLY A 1 66 ? -21.116 -2.343 23.981 1.00 94.94 66 GLY A O 1
ATOM 534 N N . TYR A 1 67 ? -20.124 -0.716 22.807 1.00 96.62 67 TYR A N 1
ATOM 535 C CA . TYR A 1 67 ? -18.824 -0.910 23.449 1.00 96.62 67 TYR A CA 1
ATOM 536 C C . TYR A 1 67 ? -18.802 -0.343 24.869 1.00 96.62 67 TYR A C 1
ATOM 538 O O . TYR A 1 67 ? -19.250 0.775 25.130 1.00 96.62 67 TYR A O 1
ATOM 546 N N . THR A 1 68 ? -18.199 -1.108 25.775 1.00 97.00 68 THR A N 1
ATOM 547 C CA . THR A 1 68 ? -17.757 -0.623 27.089 1.00 97.00 68 THR A CA 1
ATOM 548 C C . THR A 1 68 ? -16.622 0.392 26.939 1.00 97.00 68 THR A C 1
ATOM 550 O O . THR A 1 68 ? -15.950 0.426 25.907 1.00 97.00 68 THR A O 1
ATOM 553 N N . ASP A 1 69 ? -16.346 1.180 27.977 1.00 96.31 69 ASP A N 1
ATOM 554 C CA . ASP A 1 69 ? -15.287 2.199 27.928 1.00 96.31 69 ASP A CA 1
ATOM 555 C C . ASP A 1 69 ? -13.908 1.591 27.628 1.00 96.31 69 ASP A C 1
ATOM 557 O O . ASP A 1 69 ? -13.185 2.078 26.765 1.00 96.31 69 ASP A O 1
ATOM 561 N N . ALA A 1 70 ? -13.589 0.433 28.216 1.00 96.44 70 ALA A N 1
ATOM 562 C CA . ALA A 1 70 ? -12.346 -0.282 27.917 1.00 96.44 70 ALA A CA 1
ATOM 563 C C . ALA A 1 70 ? -12.244 -0.717 26.439 1.00 96.44 70 ALA A C 1
ATOM 565 O O . ALA A 1 70 ? -11.158 -0.708 25.854 1.00 96.44 70 ALA A O 1
ATOM 566 N N . GLN A 1 71 ? -13.369 -1.091 25.821 1.00 95.31 71 GLN A N 1
ATOM 567 C CA . GLN A 1 71 ? -13.424 -1.457 24.403 1.00 95.31 71 GLN A CA 1
ATOM 568 C C . GLN A 1 71 ? -13.327 -0.228 23.494 1.00 95.31 71 GLN A C 1
ATOM 570 O O . GLN A 1 71 ? -12.675 -0.307 22.452 1.00 95.31 71 GLN A O 1
ATOM 575 N N . LYS A 1 72 ? -13.913 0.908 23.892 1.00 95.31 72 LYS A N 1
ATOM 576 C CA . LYS A 1 72 ? -13.764 2.191 23.189 1.00 95.31 72 LYS A CA 1
ATOM 577 C C . LYS A 1 72 ? -12.317 2.673 23.222 1.00 95.31 72 LYS A C 1
ATOM 579 O O . LYS A 1 72 ? -11.756 2.929 22.163 1.00 95.31 72 LYS A O 1
ATOM 584 N N . ASP A 1 73 ? -11.663 2.639 24.379 1.00 96.62 73 ASP A N 1
ATOM 585 C CA . ASP A 1 73 ? -10.243 2.992 24.510 1.00 96.62 73 ASP A CA 1
ATOM 586 C C . ASP A 1 73 ? -9.335 2.101 23.652 1.00 96.62 73 ASP A C 1
ATOM 588 O O . ASP A 1 73 ? -8.291 2.522 23.144 1.00 96.62 73 ASP A O 1
ATOM 592 N N . GLN A 1 74 ? -9.674 0.816 23.523 1.00 96.06 74 GLN A N 1
ATOM 593 C CA . GLN A 1 74 ? -8.942 -0.090 22.643 1.00 96.06 74 GLN A CA 1
ATOM 594 C C . GLN A 1 74 ? -9.195 0.239 21.167 1.00 96.06 74 GLN A C 1
ATOM 596 O O . GLN A 1 74 ? -8.246 0.257 20.379 1.00 96.06 74 GLN A O 1
ATOM 601 N N . TYR A 1 75 ? -10.449 0.498 20.799 1.00 95.12 75 TYR A N 1
ATOM 602 C CA . TYR A 1 75 ? -10.846 0.892 19.452 1.00 95.12 75 TYR A CA 1
ATOM 603 C C . TYR A 1 75 ? -10.138 2.179 19.015 1.00 95.12 75 TYR A C 1
ATOM 605 O O . TYR A 1 75 ? -9.511 2.199 17.958 1.00 95.12 75 TYR A O 1
ATOM 613 N N . GLU A 1 76 ? -10.137 3.212 19.856 1.00 94.94 76 GLU A N 1
ATOM 614 C CA . GLU A 1 76 ? -9.482 4.492 19.579 1.00 94.94 76 GLU A CA 1
ATOM 615 C C . GLU A 1 76 ? -7.971 4.332 19.388 1.00 94.94 76 GLU A C 1
ATOM 617 O O . GLU A 1 76 ? -7.417 4.831 18.408 1.00 94.94 76 GLU A O 1
ATOM 622 N N . ARG A 1 77 ? -7.299 3.546 20.241 1.00 95.50 77 ARG A N 1
ATOM 623 C CA . ARG A 1 77 ? -5.866 3.235 20.077 1.00 95.50 77 ARG A CA 1
ATOM 624 C C . ARG A 1 77 ? -5.569 2.501 18.770 1.00 95.50 77 ARG A C 1
ATOM 626 O O . ARG A 1 77 ? -4.555 2.764 18.119 1.00 95.50 77 ARG A O 1
ATOM 633 N N . GLN A 1 78 ? -6.431 1.565 18.374 1.00 94.81 78 GLN A N 1
ATOM 634 C CA . GLN A 1 78 ? -6.284 0.858 17.101 1.00 94.81 78 GLN A CA 1
ATOM 635 C C . GLN A 1 78 ? -6.522 1.786 15.906 1.00 94.81 78 GLN A C 1
ATOM 637 O O . GLN A 1 78 ? -5.771 1.710 14.928 1.00 94.81 78 GLN A O 1
ATOM 642 N N . LEU A 1 79 ? -7.514 2.672 16.005 1.00 94.31 79 LEU A N 1
ATOM 643 C CA . LEU A 1 79 ? -7.844 3.657 14.984 1.00 94.31 79 LEU A CA 1
ATOM 644 C C . LEU A 1 79 ? -6.712 4.673 14.808 1.00 94.31 79 LEU A C 1
ATOM 646 O O . LEU A 1 79 ? -6.309 4.943 13.679 1.00 94.31 79 LEU A O 1
ATOM 650 N N . GLU A 1 80 ? -6.136 5.169 15.904 1.00 93.88 80 GLU A N 1
ATOM 651 C CA . GLU A 1 80 ? -4.990 6.077 15.877 1.00 93.88 80 GLU A CA 1
ATOM 652 C C . GLU A 1 80 ? -3.762 5.413 15.243 1.00 93.88 80 GLU A C 1
ATOM 654 O O . GLU A 1 80 ? -3.114 5.997 14.371 1.00 93.88 80 GLU A O 1
ATOM 659 N N . ARG A 1 81 ? -3.459 4.164 15.621 1.00 92.94 81 ARG A N 1
ATOM 660 C CA . ARG A 1 81 ? -2.345 3.412 15.030 1.00 92.94 81 ARG A CA 1
ATOM 661 C C . ARG A 1 81 ? -2.510 3.258 13.517 1.00 92.94 81 ARG A C 1
ATOM 663 O O . ARG A 1 81 ? -1.578 3.554 12.775 1.00 92.94 81 ARG A O 1
ATOM 670 N N . LEU A 1 82 ? -3.684 2.816 13.059 1.00 92.12 82 LEU A N 1
ATOM 671 C CA . LEU A 1 82 ? -3.952 2.628 11.629 1.00 92.12 82 LEU A CA 1
ATOM 672 C C . LEU A 1 82 ? -3.986 3.960 10.872 1.00 92.12 82 LEU A C 1
ATOM 674 O O . LEU A 1 82 ? -3.476 4.033 9.758 1.00 92.12 82 LEU A O 1
ATOM 678 N N . SER A 1 83 ? -4.506 5.023 11.489 1.00 91.00 83 SER A N 1
ATOM 679 C CA . SER A 1 83 ? -4.457 6.378 10.936 1.00 91.00 83 SER A CA 1
ATOM 680 C C . SER A 1 83 ? -3.013 6.826 10.692 1.00 91.00 83 SER A C 1
ATOM 682 O O . SER A 1 83 ? -2.685 7.287 9.602 1.00 91.00 83 SER A O 1
ATOM 684 N N . ARG A 1 84 ? -2.102 6.596 11.647 1.00 90.75 84 ARG A N 1
ATOM 685 C CA . ARG A 1 84 ? -0.670 6.892 11.464 1.00 90.75 84 ARG A CA 1
ATOM 686 C C . ARG A 1 84 ? -0.021 6.022 10.384 1.00 90.75 84 ARG A C 1
ATOM 688 O O . ARG A 1 84 ? 0.789 6.528 9.617 1.00 90.75 84 ARG A O 1
ATOM 695 N N . GLU A 1 85 ? -0.375 4.741 10.287 1.00 88.06 85 GLU A N 1
ATOM 696 C CA . GLU A 1 85 ? 0.143 3.853 9.232 1.00 88.06 85 GLU A CA 1
ATOM 697 C C . GLU A 1 85 ? -0.296 4.281 7.820 1.00 88.06 85 GLU A C 1
ATOM 699 O O . GLU A 1 85 ? 0.460 4.098 6.862 1.00 88.06 85 GLU A O 1
ATOM 704 N N . VAL A 1 86 ? -1.507 4.833 7.689 1.00 88.19 86 VAL A N 1
ATOM 705 C CA . VAL A 1 86 ? -2.101 5.244 6.408 1.00 88.19 86 VAL A CA 1
ATOM 706 C C . VAL A 1 86 ? -1.722 6.679 6.029 1.00 88.19 86 VAL A C 1
ATOM 708 O O . VAL A 1 86 ? -1.315 6.913 4.894 1.00 88.19 86 VAL A O 1
ATOM 711 N N . PHE A 1 87 ? -1.837 7.623 6.964 1.00 87.38 87 PHE A N 1
ATOM 712 C CA . PHE A 1 87 ? -1.719 9.066 6.719 1.00 87.38 87 PHE A CA 1
ATOM 713 C C . PHE A 1 87 ? -0.467 9.702 7.339 1.00 87.38 87 PHE A C 1
ATOM 715 O O . PHE A 1 87 ? -0.093 10.809 6.978 1.00 87.38 87 PHE A O 1
ATOM 722 N N . GLY A 1 88 ? 0.209 9.027 8.270 1.00 77.81 88 GLY A N 1
ATOM 723 C CA . GLY A 1 88 ? 1.335 9.587 9.028 1.00 77.81 88 GLY A CA 1
ATOM 724 C C . GLY A 1 88 ? 2.682 9.589 8.300 1.00 77.81 88 GLY A C 1
ATOM 725 O O . GLY A 1 88 ? 3.704 9.786 8.950 1.00 77.81 88 GLY A O 1
ATOM 726 N N . LYS A 1 89 ? 2.712 9.338 6.984 1.00 62.28 89 LYS A N 1
ATOM 727 C CA . LYS A 1 89 ? 3.955 9.302 6.193 1.00 62.28 89 LYS A CA 1
ATOM 728 C C . LYS A 1 89 ? 4.455 10.672 5.711 1.00 62.28 89 LYS A C 1
ATOM 730 O O . LYS A 1 89 ? 5.536 10.709 5.135 1.00 62.28 89 LYS A O 1
ATOM 735 N N . ASP A 1 90 ? 3.746 11.763 6.003 1.00 51.97 90 ASP A N 1
ATOM 736 C CA . ASP A 1 90 ? 4.1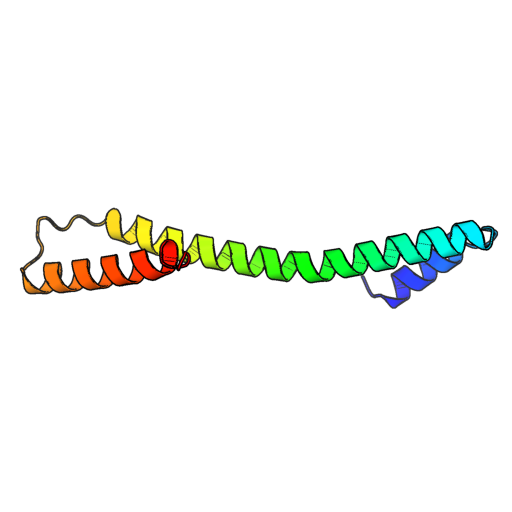50 13.129 5.631 1.00 51.97 90 ASP A CA 1
ATOM 737 C C . ASP A 1 90 ? 4.706 13.929 6.824 1.00 51.97 90 ASP A C 1
ATOM 739 O O . ASP A 1 90 ? 4.112 14.915 7.271 1.00 51.97 90 ASP A O 1
ATOM 743 N N . ARG A 1 91 ? 5.865 13.519 7.355 1.00 41.41 91 ARG A N 1
ATOM 744 C CA . ARG A 1 91 ? 6.690 14.406 8.186 1.00 41.41 91 ARG A CA 1
ATOM 745 C C . ARG A 1 91 ? 8.179 14.146 8.034 1.00 41.41 91 ARG A C 1
ATOM 747 O O . ARG A 1 91 ? 8.572 12.961 8.090 1.00 41.41 91 ARG A O 1
#